Protein 2O6W (pdb70)

Organism: NCBI:txid43988

Solvent-accessible surface area: 7517 Å² total

Nearest PDB structures (foldseek):
  2o6w-assembly1_A  TM=1.007E+00  e=2.010E-26  Cyanothece
  2j8i-assembly1_A  TM=6.351E-01  e=8.384E-06  Nostoc punctiforme
  2f3l-assembly1_A  TM=5.819E-01  e=4.726E-06  Crocosphaera subtropica ATCC 51142
  2j8k-assembly1_A  TM=4.263E-01  e=1.516E-07  Nostoc punctiforme
  2w7z-assembly1_A  TM=3.293E-01  e=1.815E-04  Enterococcus faecalis

B-factor: mean 43.55, std 14.7, range [23.33, 105.55]

Secondary structure (DSSP, 8-state):
--HHHHHHHTSSB-TT-B-TT-B-TT-B-SSS-B---TT--BS-----PPPB-TT-B-TT-B-TT-B-TT-B-TT-B-TT-B-TT-B-TT-B-TT-B-TT-B-TT-B-TT-B-TT-B-TT-B-TT-B-TT-B-TT-B--TT-B--

InterPro domains:
  IPR001646 Pentapeptide repeat [PF00805] (57-74)
  IPR001646 Pentapeptide repeat [PF00805] (101-140)
  IPR051082 Pentapeptide repeat and BTB/POZ domain-containing protein [PTHR14136] (14-140)

Structure (mmCIF, N/CA/C/O backbone):
data_2O6W
#
_entry.id   2O6W
#
_cell.length_a   106.391
_cell.length_b   106.391
_cell.length_c   52.419
_cell.angle_alpha   90.00
_cell.angle_beta   90.00
_cell.angle_gamma   90.00
#
_symmetry.space_group_name_H-M   'I 41'
#
loop_
_entity.id
_entity.type
_entity.pdbx_description
1 polymer 'Repeat Five Residue (Rfr) protein or pentapeptide repeat protein'
2 non-polymer ARSENIC
3 water water
#
loop_
_atom_site.group_PDB
_atom_site.id
_atom_site.type_symbol
_atom_site.label_atom_id
_atom_site.label_alt_id
_atom_site.label_comp_id
_atom_site.label_asym_id
_atom_site.label_entity_id
_atom_site.label_seq_id
_atom_site.pdbx_PDB_ins_code
_atom_site.Cartn_x
_atom_site.Cartn_y
_atom_site.Cartn_z
_atom_site.occupancy
_atom_site.B_iso_or_equiv
_atom_site.auth_seq_id
_atom_site.auth_comp_id
_atom_site.auth_asym_id
_atom_site.auth_atom_id
_atom_site.pdbx_PDB_model_num
ATOM 1 N N . ALA A 1 1 ? -35.732 10.235 3.690 1.00 35.63 25 ALA A N 1
ATOM 2 C CA . ALA A 1 1 ? -35.549 11.709 3.777 1.00 36.76 25 ALA A CA 1
ATOM 3 C C . ALA A 1 1 ? -34.365 12.090 4.667 1.00 37.50 25 ALA A C 1
ATOM 4 O O . ALA A 1 1 ? -34.107 11.449 5.684 1.00 35.72 25 ALA A O 1
ATOM 14 N N . THR A 1 3 ? -34.056 14.469 6.675 1.00 39.55 27 THR A N 1
ATOM 15 C CA . THR A 1 3 ? -34.556 14.794 8.000 1.00 40.33 27 THR A CA 1
ATOM 16 C C . THR A 1 3 ? -34.610 13.528 8.869 1.00 40.04 27 THR A C 1
ATOM 17 O O . THR A 1 3 ? -34.229 13.551 10.037 1.00 39.95 27 THR A O 1
ATOM 21 N N . ASN A 1 4 ? -35.061 12.423 8.282 1.00 39.44 28 ASN A N 1
ATOM 22 C CA . ASN A 1 4 ? -35.154 11.157 8.992 1.00 39.92 28 ASN A CA 1
ATOM 23 C C . ASN A 1 4 ? -33.769 10.590 9.308 1.00 39.87 28 ASN A C 1
ATOM 24 O O . ASN A 1 4 ? -33.564 9.995 10.368 1.00 38.95 28 ASN A O 1
ATOM 29 N N . ASN A 1 5 ? -32.822 10.763 8.389 1.00 40.14 29 ASN A N 1
ATOM 30 C CA . ASN A 1 5 ? -31.466 10.270 8.611 1.00 40.16 29 ASN A CA 1
ATOM 31 C C . ASN A 1 5 ? -30.842 11.015 9.785 1.00 39.53 29 ASN A C 1
ATOM 32 O O . ASN A 1 5 ? -30.235 10.409 10.661 1.00 39.77 29 ASN A O 1
ATOM 37 N N . LEU A 1 6 ? -31.015 12.331 9.801 1.00 40.24 30 LEU A N 1
ATOM 38 C CA . LEU A 1 6 ? -30.478 13.154 10.869 1.00 41.68 30 LEU A CA 1
ATOM 39 C C . LEU A 1 6 ? -31.077 12.768 12.215 1.00 42.35 30 LEU A C 1
ATOM 40 O O . LEU A 1 6 ? -30.403 12.835 13.240 1.00 40.72 30 LEU A O 1
ATOM 45 N N . TYR A 1 7 ? -32.343 12.361 12.207 1.00 43.26 31 TYR A N 1
ATOM 46 C CA . TYR A 1 7 ? -33.013 11.974 13.439 1.00 44.77 31 TYR A CA 1
ATOM 47 C C . TYR A 1 7 ? -32.456 10.660 13.951 1.00 44.12 31 TYR A C 1
ATOM 48 O O . TYR A 1 7 ? -32.222 10.500 15.144 1.00 43.09 31 TYR A O 1
ATOM 57 N N . ARG A 1 8 ? -32.258 9.713 13.043 1.00 44.51 32 ARG A N 1
ATOM 58 C CA . ARG A 1 8 ? -31.714 8.422 13.419 1.00 45.78 32 ARG A CA 1
ATOM 59 C C . ARG A 1 8 ? -30.315 8.615 13.987 1.00 46.73 32 ARG A C 1
ATOM 60 O O . ARG A 1 8 ? -29.905 7.901 14.893 1.00 47.51 32 ARG A O 1
ATOM 68 N N . LEU A 1 9 ? -29.587 9.589 13.456 1.00 48.12 33 LEU A N 1
ATOM 69 C CA . LEU A 1 9 ? -28.232 9.856 13.923 1.00 51.26 33 LEU A CA 1
ATOM 70 C C . LEU A 1 9 ? -28.189 10.464 15.316 1.00 52.48 33 LEU A C 1
ATOM 71 O O . LEU A 1 9 ? -27.425 10.024 16.173 1.00 52.78 33 LEU A O 1
ATOM 76 N N . GLU A 1 10 ? -29.004 11.487 15.529 1.00 53.93 34 GLU A N 1
ATOM 77 C CA . GLU A 1 10 ? -29.042 12.172 16.808 1.00 56.68 34 GLU A CA 1
ATOM 78 C C . GLU A 1 10 ? -29.661 11.327 17.915 1.00 56.24 34 GLU A C 1
ATOM 79 O O . GLU A 1 10 ? -29.141 11.283 19.028 1.00 57.64 34 GLU A O 1
ATOM 85 N N . LEU A 1 11 ? -30.758 10.646 17.607 1.00 55.40 35 LEU A N 1
ATOM 86 C CA . LEU A 1 11 ? -31.447 9.837 18.602 1.00 55.37 35 LEU A CA 1
ATOM 87 C C . LEU A 1 11 ? -31.039 8.367 18.671 1.00 54.17 35 LEU A C 1
ATOM 88 O O . LEU A 1 11 ? -30.668 7.876 19.736 1.00 54.91 35 LEU A O 1
ATOM 93 N N . GLU A 1 12 ? -31.124 7.670 17.542 1.00 52.46 36 GLU A N 1
ATOM 94 C CA . GLU A 1 12 ? -30.786 6.252 17.472 1.00 50.71 36 GLU A CA 1
ATOM 95 C C . GLU A 1 12 ? -29.288 5.977 17.415 1.00 48.56 36 GLU A C 1
ATOM 96 O O . GLU A 1 12 ? -28.866 4.825 17.511 1.00 47.20 36 GLU A O 1
ATOM 102 N N . ARG A 1 13 ? -28.488 7.024 17.236 1.00 46.07 37 ARG A N 1
ATOM 103 C CA . ARG A 1 13 ? -27.034 6.872 17.160 1.00 44.36 37 ARG A CA 1
ATOM 104 C C . ARG A 1 13 ? -26.639 5.917 16.043 1.00 42.44 37 ARG A C 1
ATOM 105 O O . ARG A 1 13 ? -25.742 5.096 16.221 1.00 42.25 37 ARG A O 1
ATOM 113 N N . GLU A 1 14 ? -27.314 6.007 14.903 1.00 41.92 38 GLU A N 1
ATOM 114 C CA . GLU A 1 14 ? -26.998 5.139 13.774 1.00 41.57 38 GLU A CA 1
ATOM 115 C C . GLU A 1 14 ? -27.562 5.686 12.471 1.00 40.95 38 GLU A C 1
ATOM 116 O O . GLU A 1 14 ? -28.368 6.614 12.465 1.00 40.81 38 GLU A O 1
ATOM 122 N N . CYS A 1 15 ? -27.112 5.100 11.370 1.00 41.43 39 CYS A N 1
ATOM 123 C CA . CYS A 1 15 ? -27.568 5.466 10.040 1.00 40.07 39 CYS A CA 1
ATOM 124 C C . CYS A 1 15 ? -26.937 4.500 9.045 1.00 37.84 39 CYS A C 1
ATOM 125 O O . CYS A 1 15 ? -26.342 4.904 8.049 1.00 35.27 39 CYS A O 1
ATOM 128 N N . VAL A 1 16 ? -27.074 3.212 9.342 1.00 37.47 40 VAL A N 1
ATOM 129 C CA . VAL A 1 16 ? -26.534 2.150 8.507 1.00 38.05 40 VAL A CA 1
ATOM 130 C C . VAL A 1 16 ? -27.073 2.246 7.082 1.00 38.77 40 VAL A C 1
ATOM 131 O O . VAL A 1 16 ? -28.280 2.383 6.875 1.00 40.89 40 VAL A O 1
ATOM 135 N N . GLY A 1 17 ? -26.167 2.189 6.108 1.00 37.87 41 GLY A N 1
ATOM 136 C CA . GLY A 1 17 ? -26.549 2.250 4.708 1.00 37.07 41 GLY A CA 1
ATOM 137 C C . GLY A 1 17 ? -27.152 3.555 4.214 1.00 37.32 41 GLY A C 1
ATOM 138 O O . GLY A 1 17 ? -27.548 3.640 3.057 1.00 36.70 41 GLY A O 1
ATOM 139 N N . CYS A 1 18 ? -27.226 4.567 5.073 1.00 37.72 42 CYS A N 1
ATOM 140 C CA . CYS A 1 18 ? -27.797 5.852 4.680 1.00 40.51 42 CYS A CA 1
ATOM 141 C C . CYS A 1 18 ? -26.989 6.501 3.555 1.00 39.70 42 CYS A C 1
ATOM 142 O O . CYS A 1 18 ? -25.800 6.230 3.388 1.00 40.03 42 CYS A O 1
ATOM 145 N N . ASN A 1 19 ? -27.651 7.348 2.779 1.00 40.19 43 ASN A N 1
ATOM 146 C CA . ASN A 1 19 ? -26.994 8.078 1.713 1.00 41.46 43 ASN A CA 1
ATOM 147 C C . ASN A 1 19 ? -26.827 9.499 2.219 1.00 41.02 43 ASN A C 1
ATOM 148 O O . ASN A 1 19 ? -27.785 10.270 2.270 1.00 42.41 43 ASN A O 1
ATOM 153 N N . LEU A 1 20 ? -25.601 9.828 2.611 1.00 39.23 44 LEU A N 1
ATOM 154 C CA . LEU A 1 20 ? -25.283 11.139 3.152 1.00 37.95 44 LEU A CA 1
ATOM 155 C C . LEU A 1 20 ? -24.222 11.839 2.322 1.00 37.75 44 LEU A C 1
ATOM 156 O O . LEU A 1 20 ? -23.412 12.599 2.853 1.00 40.25 44 LEU A O 1
ATOM 161 N N . GLU A 1 21 ? -24.227 11.589 1.020 1.00 37.68 45 GLU A N 1
ATOM 162 C CA . GLU A 1 21 ? -23.248 12.192 0.122 1.00 36.92 45 GLU A CA 1
ATOM 163 C C . GLU A 1 21 ? -23.294 13.721 0.146 1.00 34.48 45 GLU A C 1
ATOM 164 O O . GLU A 1 21 ? -24.357 14.318 0.028 1.00 33.05 45 GLU A O 1
ATOM 170 N N . GLY A 1 22 ? -22.134 14.346 0.293 1.00 32.96 46 GLY A N 1
ATOM 171 C CA . GLY A 1 22 ? -22.070 15.792 0.290 1.00 31.38 46 GLY A CA 1
ATOM 172 C C . GLY A 1 22 ? -22.676 16.562 1.449 1.00 31.71 46 GLY A C 1
ATOM 173 O O . GLY A 1 22 ? -22.767 17.789 1.365 1.00 31.18 46 GLY A O 1
ATOM 174 N N . VAL A 1 23 ? -23.088 15.891 2.524 1.00 30.48 47 VAL A N 1
ATOM 175 C CA . VAL A 1 23 ? -23.663 16.627 3.648 1.00 31.14 47 VAL A CA 1
ATOM 176 C C . VAL A 1 23 ? -22.605 17.472 4.341 1.00 32.64 47 VAL A C 1
ATOM 177 O O . VAL A 1 23 ? -21.409 17.170 4.288 1.00 34.18 47 VAL A O 1
ATOM 181 N N . ASN A 1 24 ? -23.058 18.538 4.989 1.00 32.67 48 ASN A N 1
ATOM 182 C CA . ASN A 1 24 ? -22.171 19.441 5.704 1.00 33.16 48 ASN A CA 1
ATOM 183 C C . ASN A 1 24 ? -22.384 19.270 7.206 1.00 33.37 48 ASN A C 1
ATOM 184 O O . ASN A 1 24 ? -23.284 19.873 7.792 1.00 34.02 48 ASN A O 1
ATOM 189 N N . LEU A 1 25 ? -21.560 18.433 7.824 1.00 32.22 49 LEU A N 1
ATOM 190 C CA . LEU A 1 25 ? -21.666 18.195 9.257 1.00 31.36 49 LEU A CA 1
ATOM 191 C C . LEU A 1 25 ? -20.342 18.443 9.980 1.00 30.80 49 LEU A C 1
ATOM 192 O O . LEU A 1 25 ? -19.834 17.574 10.684 1.00 30.89 49 LEU A O 1
ATOM 197 N N . PRO A 1 26 ? -19.753 19.637 9.795 1.00 30.88 50 PRO A N 1
ATOM 198 C CA . PRO A 1 26 ? -18.487 19.907 10.478 1.00 30.28 50 PRO A CA 1
ATOM 199 C C . PRO A 1 26 ? -18.692 20.204 11.959 1.00 31.76 50 PRO A C 1
ATOM 200 O O . PRO A 1 26 ? -19.775 20.624 12.385 1.00 30.07 50 PRO A O 1
ATOM 204 N N . ARG A 1 27 ? -17.641 19.968 12.737 1.00 31.59 51 ARG A N 1
ATOM 205 C CA . ARG A 1 27 ? -17.663 20.222 14.166 1.00 32.10 51 ARG A CA 1
ATOM 206 C C . ARG A 1 27 ? -18.810 19.567 14.920 1.00 32.42 51 ARG A C 1
ATOM 207 O O . ARG A 1 27 ? -19.382 20.171 15.818 1.00 32.12 51 ARG A O 1
ATOM 215 N N . GLU A 1 28 ? -19.159 18.339 14.555 1.00 33.97 52 GLU A N 1
ATOM 216 C CA . GLU A 1 28 ? -20.228 17.639 15.260 1.00 34.30 52 GLU A CA 1
ATOM 217 C C . GLU A 1 28 ? -19.611 16.600 16.199 1.00 34.21 52 GLU A C 1
ATOM 218 O O . GLU A 1 28 ? -18.420 16.285 16.115 1.00 33.50 52 GLU A O 1
ATOM 224 N N . ASN A 1 29 ? -20.415 16.076 17.111 1.00 33.82 53 ASN A N 1
ATOM 225 C CA . ASN A 1 29 ? -19.915 15.083 18.040 1.00 34.19 53 ASN A CA 1
ATOM 226 C C . ASN A 1 29 ? -20.646 13.753 17.878 1.00 35.16 53 ASN A C 1
ATOM 227 O O . ASN A 1 29 ? -21.747 13.571 18.384 1.00 34.32 53 ASN A O 1
ATOM 232 N N . PHE A 1 30 ? -20.017 12.833 17.155 1.00 35.50 54 PHE A N 1
ATOM 233 C CA . PHE A 1 30 ? -20.570 11.506 16.927 1.00 36.33 54 PHE A CA 1
ATOM 234 C C . PHE A 1 30 ? -19.658 10.485 17.595 1.00 37.01 54 PHE A C 1
ATOM 235 O O . PHE A 1 30 ? -19.579 9.346 17.149 1.00 37.98 54 PHE A O 1
ATOM 243 N N . GLY A 1 31 ? -18.960 10.892 18.650 1.00 37.70 55 GLY A N 1
ATOM 244 C CA . GLY A 1 31 ? -18.052 9.976 19.318 1.00 40.19 55 GLY A CA 1
ATOM 245 C C . GLY A 1 31 ? -18.470 9.525 20.706 1.00 41.22 55 GLY A C 1
ATOM 246 O O . GLY A 1 31 ? -19.539 9.893 21.195 1.00 40.43 55 GLY A O 1
ATOM 247 N N . LEU A 1 32 ? -17.615 8.722 21.336 1.00 42.89 56 LEU A N 1
ATOM 248 C CA . LEU A 1 32 ? -17.863 8.200 22.679 1.00 43.60 56 LEU A CA 1
ATOM 249 C C . LEU A 1 32 ? -16.953 8.808 23.739 1.00 44.17 56 LEU A C 1
ATOM 250 O O . LEU A 1 32 ? -16.819 8.254 24.822 1.00 46.61 56 LEU A O 1
ATOM 255 N N . LYS A 1 33 ? -16.326 9.937 23.440 1.00 44.90 57 LYS A N 1
ATOM 256 C CA . LYS A 1 33 ? -15.435 10.546 24.411 1.00 44.83 57 LYS A CA 1
ATOM 257 C C . LYS A 1 33 ? -16.101 11.577 25.303 1.00 46.37 57 LYS A C 1
ATOM 258 O O . LYS A 1 33 ? -15.883 11.590 26.509 1.00 47.56 57 LYS A O 1
ATOM 264 N N . TYR A 1 34 ? -16.917 12.441 24.719 1.00 47.55 58 TYR A N 1
ATOM 265 C CA . TYR A 1 34 ? -17.561 13.469 25.507 1.00 48.48 58 TYR A CA 1
ATOM 266 C C . TYR A 1 34 ? -19.038 13.588 25.211 1.00 50.84 58 TYR A C 1
ATOM 267 O O . TYR A 1 34 ? -19.574 12.909 24.336 1.00 51.45 58 TYR A O 1
ATOM 276 N N . ARG A 1 35 ? -19.685 14.475 25.955 1.00 53.95 59 ARG A N 1
ATOM 277 C CA . ARG A 1 35 ? -21.097 14.757 25.783 1.00 57.29 59 ARG A CA 1
ATOM 278 C C . ARG A 1 35 ? -21.330 16.174 26.303 1.00 58.32 59 ARG A C 1
ATOM 279 O O . ARG A 1 35 ? -20.683 16.605 27.262 1.00 57.98 59 ARG A O 1
ATOM 287 N N . ILE A 1 36 ? -22.230 16.907 25.654 1.00 60.47 60 ILE A N 1
ATOM 288 C CA . ILE A 1 36 ? -22.543 18.277 26.065 1.00 62.81 60 ILE A CA 1
ATOM 289 C C . ILE A 1 36 ? -23.976 18.3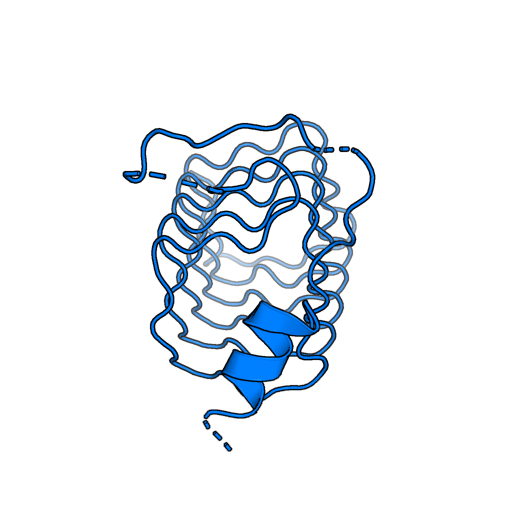61 26.582 1.00 64.06 60 ILE A C 1
ATOM 290 O O . ILE A 1 36 ? -24.931 18.380 25.796 1.00 64.76 60 ILE A O 1
ATOM 295 N N . PRO A 1 37 ? -24.144 18.409 27.916 1.00 65.80 61 PRO A N 1
ATOM 296 C CA . PRO A 1 37 ? -25.456 18.494 28.570 1.00 67.20 61 PRO A CA 1
ATOM 297 C C . PRO A 1 37 ? -26.059 19.902 28.515 1.00 67.78 61 PRO A C 1
ATOM 298 O O . PRO A 1 37 ? -26.829 20.228 27.608 1.00 68.29 61 PRO A O 1
ATOM 302 N N . SER A 1 41 ? -24.082 26.811 26.053 1.00 71.30 65 SER A N 1
ATOM 303 C CA . SER A 1 41 ? -22.966 26.501 26.949 1.00 72.26 65 SER A CA 1
ATOM 304 C C . SER A 1 41 ? -22.116 25.344 26.414 1.00 72.74 65 SER A C 1
ATOM 305 O O . SER A 1 41 ? -22.101 24.250 26.985 1.00 72.85 65 SER A O 1
ATOM 308 N N . PRO A 1 42 ? -21.387 25.579 25.310 1.00 72.38 66 PRO A N 1
ATOM 309 C CA . PRO A 1 42 ? -20.532 24.563 24.685 1.00 72.36 66 PRO A CA 1
ATOM 310 C C . PRO A 1 42 ? -19.274 24.212 25.476 1.00 73.24 66 PRO A C 1
ATOM 311 O O . PRO A 1 42 ? -18.420 23.468 24.993 1.00 73.43 66 PRO A O 1
ATOM 315 N N . LEU A 1 43 ? -19.157 24.742 26.690 1.00 73.49 67 LEU A N 1
ATOM 316 C CA . LEU A 1 43 ? -17.991 24.461 27.518 1.00 73.30 67 LEU A CA 1
ATOM 317 C C . LEU A 1 43 ? -18.285 23.464 28.630 1.00 74.45 67 LEU A C 1
ATOM 318 O O . LEU A 1 43 ? -17.397 23.096 29.402 1.00 75.30 67 LEU A O 1
ATOM 323 N N . VAL A 1 44 ? -19.533 23.016 28.699 1.00 75.59 68 VAL A N 1
ATOM 324 C CA . VAL A 1 44 ? -19.939 22.049 29.710 1.00 76.92 68 VAL A CA 1
ATOM 325 C C . VAL A 1 44 ? -19.491 20.651 29.276 1.00 77.54 68 VAL A C 1
ATOM 326 O O . VAL A 1 44 ? -19.833 19.647 29.909 1.00 78.85 68 VAL A O 1
ATOM 330 N N . THR A 1 45 ? -18.724 20.596 28.192 1.00 76.50 69 THR A N 1
ATOM 331 C CA . THR A 1 45 ? -18.225 19.334 27.659 1.00 76.40 69 THR A CA 1
ATOM 332 C C . THR A 1 45 ? -17.546 18.494 28.738 1.00 75.59 69 THR A C 1
ATOM 333 O O . THR A 1 45 ? -16.615 18.949 29.405 1.00 74.44 69 THR A O 1
ATOM 337 N N . THR A 1 46 ? -18.018 17.262 28.899 1.00 76.32 70 THR A N 1
ATOM 338 C CA . THR A 1 46 ? -17.476 16.354 29.903 1.00 76.40 70 THR A CA 1
ATOM 339 C C . THR A 1 46 ? -17.483 14.897 29.448 1.00 76.55 70 THR A C 1
ATOM 340 O O . THR A 1 46 ? -18.400 14.457 28.753 1.00 75.45 70 THR A O 1
ATOM 344 N N . PRO A 1 47 ? -16.447 14.131 29.830 1.00 77.41 71 PRO A N 1
ATOM 345 C CA . PRO A 1 47 ? -16.339 12.717 29.464 1.00 79.33 71 PRO A CA 1
ATOM 346 C C . PRO A 1 47 ? -17.182 11.839 30.386 1.00 81.64 71 PRO A C 1
ATOM 347 O O . PRO A 1 47 ? -17.621 10.754 30.003 1.00 81.97 71 PRO A O 1
ATOM 351 N N . PHE A 1 48 ? -17.407 12.327 31.601 1.00 84.44 72 PHE A N 1
ATOM 352 C CA . PHE A 1 48 ? -18.187 11.601 32.596 1.00 87.93 72 PHE A CA 1
ATOM 353 C C . PHE A 1 48 ? -19.626 11.392 32.138 1.00 89.15 72 PHE A C 1
ATOM 354 O O . PHE A 1 48 ? -20.257 12.302 31.599 1.00 89.08 72 PHE A O 1
ATOM 362 N N . GLY A 1 49 ? -20.135 10.182 32.358 1.00 90.34 73 GLY A N 1
ATOM 363 C CA . GLY A 1 49 ? -21.493 9.860 31.957 1.00 91.81 73 GLY A CA 1
ATOM 364 C C . GLY A 1 49 ? -21.514 9.132 30.626 1.00 92.94 73 GLY A C 1
ATOM 365 O O . GLY A 1 49 ? -22.580 8.873 30.064 1.00 92.43 73 GLY A O 1
ATOM 374 N N . ASP A 1 51 ? -19.763 6.222 30.317 1.00 91.02 75 ASP A N 1
ATOM 375 C CA . ASP A 1 51 ? -19.453 4.840 30.665 1.00 88.38 75 ASP A CA 1
ATOM 376 C C . ASP A 1 51 ? -20.437 3.868 30.009 1.00 86.14 75 ASP A C 1
ATOM 377 O O . ASP A 1 51 ? -20.063 2.756 29.625 1.00 85.74 75 ASP A O 1
ATOM 382 N N . LYS A 1 52 ? -21.693 4.291 29.882 1.00 82.98 76 LYS A N 1
ATOM 383 C CA . LYS A 1 52 ? -22.727 3.461 29.262 1.00 80.05 76 LYS A CA 1
ATOM 384 C C . LYS A 1 52 ? -23.336 4.167 28.045 1.00 77.07 76 LYS A C 1
ATOM 385 O O . LYS A 1 52 ? -24.449 4.693 28.111 1.00 78.17 76 LYS A O 1
ATOM 391 N N . ALA A 1 53 ? -22.593 4.177 26.940 1.00 72.15 77 ALA A N 1
ATOM 392 C CA . ALA A 1 53 ? -23.041 4.806 25.700 1.00 66.66 77 ALA A CA 1
ATOM 393 C C . ALA A 1 53 ? -22.598 3.953 24.520 1.00 62.89 77 ALA A C 1
ATOM 394 O O . ALA A 1 53 ? -21.513 3.375 24.544 1.00 61.69 77 ALA A O 1
ATOM 396 N N . LYS A 1 54 ? -23.437 3.866 23.493 1.00 59.10 78 LYS A N 1
ATOM 397 C CA . LYS A 1 54 ? -23.103 3.068 22.318 1.00 55.54 78 LYS A CA 1
ATOM 398 C C . LYS A 1 54 ? -22.457 3.904 21.224 1.00 51.17 78 LYS A C 1
ATOM 399 O O . LYS A 1 54 ? -22.750 5.091 21.070 1.00 49.61 78 LYS A O 1
ATOM 405 N N . PRO A 1 55 ? -21.556 3.289 20.450 1.00 47.37 79 PRO A N 1
ATOM 406 C CA . PRO A 1 55 ? -20.875 3.989 19.359 1.00 45.20 79 PRO A CA 1
ATOM 407 C C . PRO A 1 55 ? -21.815 4.180 18.164 1.00 41.41 79 PRO A C 1
ATOM 408 O O . PRO A 1 55 ? -22.646 3.321 17.879 1.00 41.44 79 PRO A O 1
ATOM 412 N N . VAL A 1 56 ? -21.690 5.315 17.483 1.00 37.76 80 VAL A N 1
ATOM 413 C CA . VAL A 1 56 ? -22.532 5.595 16.330 1.00 35.18 80 VAL A CA 1
ATOM 414 C C . VAL A 1 56 ? -22.233 4.571 15.237 1.00 33.63 80 VAL A C 1
ATOM 415 O O . VAL A 1 56 ? -21.074 4.301 14.927 1.00 31.90 80 VAL A O 1
ATOM 419 N N . ASP A 1 57 ? -23.283 3.996 14.664 1.00 33.46 81 ASP A N 1
ATOM 420 C CA . ASP A 1 57 ? -23.117 2.982 13.632 1.00 35.63 81 ASP A CA 1
ATOM 421 C C . ASP A 1 57 ? -23.413 3.521 12.229 1.00 35.53 81 ASP A C 1
ATOM 422 O O . ASP A 1 57 ? -24.563 3.823 11.890 1.00 35.71 81 ASP A O 1
ATOM 427 N N . LEU A 1 58 ? -22.367 3.626 11.417 1.00 33.64 82 LEU A N 1
ATOM 428 C CA . LEU A 1 58 ? -22.497 4.125 10.055 1.00 34.18 82 LEU A CA 1
ATOM 429 C C . LEU A 1 58 ? -22.008 3.100 9.032 1.00 33.05 82 LEU A C 1
ATOM 430 O O . LEU A 1 58 ? -21.422 3.453 8.004 1.00 32.87 82 LEU A O 1
ATOM 435 N N . THR A 1 59 ? -22.265 1.830 9.331 1.00 31.65 83 THR A N 1
ATOM 436 C CA . THR A 1 59 ? -21.888 0.717 8.469 1.00 30.77 83 THR A CA 1
ATOM 437 C C . THR A 1 59 ? -22.508 0.899 7.099 1.00 31.88 83 THR A C 1
ATOM 438 O O . THR A 1 59 ? -23.692 1.230 6.986 1.00 32.50 83 THR A O 1
ATOM 442 N N . ARG A 1 60 ? -21.701 0.660 6.070 1.00 31.95 84 ARG A N 1
ATOM 443 C CA . ARG A 1 60 ? -22.119 0.771 4.677 1.00 33.41 84 ARG A CA 1
ATOM 444 C C . ARG A 1 60 ? -22.706 2.130 4.289 1.00 34.30 84 ARG A C 1
ATOM 445 O O . ARG A 1 60 ? -23.351 2.256 3.248 1.00 34.86 84 ARG A O 1
ATOM 453 N N . ALA A 1 61 ? -22.492 3.147 5.118 1.00 33.36 85 ALA A N 1
ATOM 454 C CA . ALA A 1 61 ? -23.013 4.474 4.808 1.00 34.16 85 ALA A CA 1
ATOM 455 C C . ALA A 1 61 ? -22.174 5.129 3.711 1.00 34.58 85 ALA A C 1
ATOM 456 O O . ALA A 1 61 ? -20.997 4.811 3.540 1.00 35.53 85 ALA A O 1
ATOM 458 N N . ASN A 1 62 ? -22.787 6.034 2.958 1.00 35.22 86 ASN A N 1
ATOM 459 C CA . ASN A 1 62 ? -22.072 6.740 1.908 1.00 33.94 86 ASN A CA 1
ATOM 460 C C . ASN A 1 62 ? -21.949 8.194 2.356 1.00 33.56 86 ASN A C 1
ATOM 461 O O . ASN A 1 62 ? -22.946 8.903 2.462 1.00 34.52 86 ASN A O 1
ATOM 466 N N . LEU A 1 63 ? -20.718 8.619 2.620 1.00 32.57 87 LEU A N 1
ATOM 467 C CA . LEU A 1 63 ? -20.439 9.968 3.067 1.00 32.16 87 LEU A CA 1
ATOM 468 C C . LEU A 1 63 ? -19.531 10.696 2.081 1.00 32.74 87 LEU A C 1
ATOM 469 O O . LEU A 1 63 ? -18.926 11.717 2.410 1.00 32.01 87 LEU A O 1
ATOM 474 N N . SER A 1 64 ? -19.443 10.162 0.867 1.00 33.11 88 SER A N 1
ATOM 475 C CA . SER A 1 64 ? -18.608 10.736 -0.191 1.00 33.36 88 SER A CA 1
ATOM 476 C C . SER A 1 64 ? -18.740 12.255 -0.345 1.00 31.28 88 SER A C 1
ATOM 477 O O . SER A 1 64 ? -19.841 12.782 -0.446 1.00 29.82 88 SER A O 1
ATOM 480 N N . ASN A 1 65 ? -17.610 12.953 -0.350 1.00 30.78 89 ASN A N 1
ATOM 481 C CA . ASN A 1 65 ? -17.618 14.398 -0.527 1.00 31.16 89 ASN A CA 1
ATOM 482 C C . ASN A 1 65 ? -18.323 15.139 0.598 1.00 31.34 89 ASN A C 1
ATOM 483 O O . ASN A 1 65 ? -18.642 16.324 0.467 1.00 30.45 89 ASN A O 1
ATOM 488 N N . ALA A 1 66 ? -18.587 14.448 1.702 1.00 30.98 90 ALA A N 1
ATOM 489 C CA . ALA A 1 66 ? -19.242 15.099 2.833 1.00 29.68 90 ALA A CA 1
ATOM 490 C C . ALA A 1 66 ? -18.185 15.860 3.619 1.00 27.34 90 ALA A C 1
ATOM 491 O O . ALA A 1 66 ? -17.001 15.567 3.508 1.00 27.10 90 ALA A O 1
ATOM 493 N N . ASN A 1 67 ? -18.614 16.846 4.395 1.00 27.30 91 ASN A N 1
ATOM 494 C CA . ASN A 1 67 ? -17.685 17.622 5.203 1.00 27.97 91 ASN A CA 1
ATOM 495 C C . ASN A 1 67 ? -17.831 17.309 6.692 1.00 27.91 91 ASN A C 1
ATOM 496 O O . ASN A 1 67 ? -18.855 17.628 7.310 1.00 27.86 91 ASN A O 1
ATOM 501 N N . LEU A 1 68 ? -16.805 16.688 7.265 1.00 27.36 92 LEU A N 1
ATOM 502 C CA . LEU A 1 68 ? -16.823 16.336 8.686 1.00 28.18 92 LEU A CA 1
ATOM 503 C C . LEU A 1 68 ? -15.688 17.021 9.442 1.00 27.19 92 LEU A C 1
ATOM 504 O O . LEU A 1 68 ? -15.302 16.597 10.530 1.00 25.79 92 LEU A O 1
ATOM 509 N N . TYR A 1 69 ? -15.172 18.094 8.849 1.00 28.48 93 TYR A N 1
ATOM 510 C CA . TYR A 1 69 ? -14.083 18.873 9.433 1.00 30.72 93 TYR A CA 1
ATOM 511 C C . TYR A 1 69 ? -14.228 19.076 10.945 1.00 28.69 93 TYR A C 1
ATOM 512 O O . TYR A 1 69 ? -15.270 19.519 11.422 1.00 27.16 93 TYR A O 1
ATOM 521 N N . GLN A 1 70 ? -13.168 18.738 11.677 1.00 27.39 94 GLN A N 1
ATOM 522 C CA . GLN A 1 70 ? -13.112 18.869 13.134 1.00 27.69 94 GLN A CA 1
ATOM 523 C C . GLN A 1 70 ? -14.208 18.165 13.914 1.00 27.79 94 GLN A C 1
ATOM 524 O O . GLN A 1 70 ? -14.510 18.553 15.033 1.00 27.43 94 GLN A O 1
ATOM 530 N N . SER A 1 71 ? -14.810 17.139 13.328 1.00 28.81 95 SER A N 1
ATOM 531 C CA . SER A 1 71 ? -15.862 16.398 14.009 1.00 28.71 95 SER A CA 1
ATOM 532 C C . SER A 1 71 ? -15.277 15.282 14.880 1.00 29.37 95 SER A C 1
ATOM 533 O O . SER A 1 71 ? -14.212 14.738 14.580 1.00 30.61 95 SER A O 1
ATOM 536 N N . ASP A 1 72 ? -15.963 14.954 15.969 1.00 29.00 96 ASP A N 1
ATOM 537 C CA . ASP A 1 72 ? -15.514 13.880 16.848 1.00 29.22 96 ASP A CA 1
ATOM 538 C C . ASP A 1 72 ? -16.191 12.607 16.332 1.00 29.05 96 ASP A C 1
ATOM 539 O O . ASP A 1 72 ? -17.420 12.531 16.264 1.00 24.97 96 ASP A O 1
ATOM 544 N N . LEU A 1 73 ? -15.384 11.615 15.970 1.00 28.59 97 LEU A N 1
ATOM 545 C CA . LEU A 1 73 ? -15.895 10.350 15.459 1.00 29.60 97 LEU A CA 1
ATOM 546 C C . LEU A 1 73 ? -15.274 9.193 16.243 1.00 30.76 97 LEU A C 1
ATOM 547 O O . LEU A 1 73 ? -15.161 8.073 15.738 1.00 32.37 97 LEU A O 1
ATOM 552 N N . SER A 1 74 ? -14.873 9.460 17.479 1.00 30.51 98 SER A N 1
ATOM 553 C CA . SER A 1 74 ? -14.241 8.428 18.290 1.00 32.78 98 SER A CA 1
ATOM 554 C C . SER A 1 74 ? -15.089 7.164 18.446 1.00 32.48 98 SER A C 1
ATOM 555 O O . SER A 1 74 ? -16.273 7.231 18.761 1.00 31.30 98 SER A O 1
ATOM 558 N N . SER A 1 75 ? -14.463 6.015 18.194 1.00 33.10 99 SER A N 1
ATOM 559 C CA . SER A 1 75 ? -15.114 4.710 18.307 1.00 33.66 99 SER A CA 1
ATOM 560 C C . SER A 1 75 ? -16.269 4.511 17.330 1.00 32.50 99 SER A C 1
ATOM 561 O O . SER A 1 75 ? -17.075 3.592 17.488 1.00 32.29 99 SER A O 1
ATOM 564 N N . ILE A 1 76 ? -16.344 5.358 16.315 1.00 31.14 100 ILE A N 1
ATOM 565 C CA . ILE A 1 76 ? -17.412 5.251 15.335 1.00 32.43 100 ILE A CA 1
ATOM 566 C C . ILE A 1 76 ? -17.258 3.998 14.479 1.00 32.47 100 ILE A C 1
ATOM 567 O O . ILE A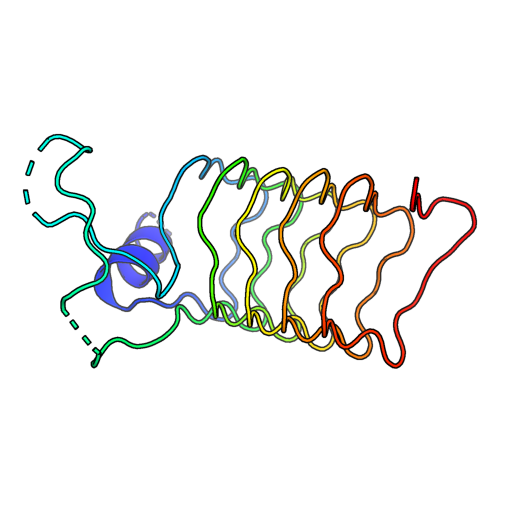 1 76 ? -16.145 3.498 14.282 1.00 33.25 100 ILE A O 1
ATOM 572 N N . ILE A 1 77 ? -18.379 3.502 13.965 1.00 32.49 101 ILE A N 1
ATOM 573 C CA . ILE A 1 77 ? -18.375 2.308 13.123 1.00 32.33 101 ILE A CA 1
ATOM 574 C C . ILE A 1 77 ? -18.632 2.678 11.658 1.00 32.66 101 ILE A C 1
ATOM 575 O O . ILE A 1 77 ? -19.756 2.993 11.264 1.00 30.22 101 ILE A O 1
ATOM 580 N N . LEU A 1 78 ? -17.564 2.651 10.866 1.00 31.72 102 LEU A N 1
ATOM 581 C CA . LEU A 1 78 ? -17.634 2.980 9.450 1.00 32.24 102 LEU A CA 1
ATOM 582 C C . LEU A 1 78 ? -17.207 1.783 8.609 1.00 33.89 102 LEU A C 1
ATOM 583 O O . LEU A 1 78 ? -16.577 1.932 7.559 1.00 34.74 102 LEU A O 1
ATOM 588 N N . GLU A 1 79 ? -17.545 0.589 9.075 1.00 35.49 103 GLU A N 1
ATOM 589 C CA . GLU A 1 79 ? -17.184 -0.620 8.351 1.00 37.08 103 GLU A CA 1
ATOM 590 C C . GLU A 1 79 ? -17.852 -0.626 6.978 1.00 35.10 103 GLU A C 1
ATOM 591 O O . GLU A 1 79 ? -19.040 -0.345 6.857 1.00 33.92 103 GLU A O 1
ATOM 597 N N . ASN A 1 80 ? -17.068 -0.920 5.949 1.00 35.64 104 ASN A N 1
ATOM 598 C CA . ASN A 1 80 ? -17.561 -0.968 4.581 1.00 36.64 104 ASN A CA 1
ATOM 599 C C . ASN A 1 80 ? -18.269 0.319 4.167 1.00 36.34 104 ASN A C 1
ATOM 600 O O . ASN A 1 80 ? -19.171 0.309 3.328 1.00 35.82 104 ASN A O 1
ATOM 605 N N . ALA A 1 81 ? -17.847 1.431 4.756 1.00 34.87 105 ALA A N 1
ATOM 606 C CA . ALA A 1 81 ? -18.435 2.724 4.445 1.00 33.66 105 ALA A CA 1
ATOM 607 C C . ALA A 1 81 ? -17.745 3.343 3.232 1.00 34.22 105 ALA A C 1
ATOM 608 O O . ALA A 1 81 ? -16.582 3.055 2.948 1.00 35.04 105 ALA A O 1
ATOM 610 N N . ILE A 1 82 ? -18.467 4.190 2.513 1.00 33.55 106 ILE A N 1
ATOM 611 C CA . ILE A 1 82 ? -17.917 4.861 1.341 1.00 32.85 106 ILE A CA 1
ATOM 612 C C . ILE A 1 82 ? -17.611 6.299 1.750 1.00 32.88 106 ILE A C 1
ATOM 613 O O . ILE A 1 82 ? -18.515 7.057 2.107 1.00 30.77 106 ILE A O 1
ATOM 618 N N . LEU A 1 83 ? -16.333 6.665 1.697 1.00 33.02 107 LEU A N 1
ATOM 619 C CA . LEU A 1 83 ? -15.894 7.998 2.086 1.00 33.86 107 LEU A CA 1
ATOM 620 C C . LEU A 1 83 ? -14.977 8.611 1.030 1.00 34.18 107 LEU A C 1
ATOM 621 O O . LEU A 1 83 ? -13.914 9.142 1.349 1.00 34.66 107 LEU A O 1
ATOM 626 N N . VAL A 1 84 ? -15.397 8.542 -0.227 1.00 33.92 108 VAL A N 1
ATOM 627 C CA . VAL A 1 84 ? -14.609 9.077 -1.329 1.00 33.61 108 VAL A CA 1
ATOM 628 C C . VAL A 1 84 ? -14.541 10.602 -1.319 1.00 33.93 108 VAL A C 1
ATOM 629 O O . VAL A 1 84 ? -15.566 11.274 -1.383 1.00 35.32 108 VAL A O 1
ATOM 633 N N . GLU A 1 85 ? -13.327 11.138 -1.244 1.00 35.33 109 GLU A N 1
ATOM 634 C CA . GLU A 1 85 ? -13.114 12.580 -1.233 1.00 38.11 109 GLU A CA 1
ATOM 635 C C . GLU A 1 85 ? -13.807 13.268 -0.063 1.00 37.79 109 GLU A C 1
ATOM 636 O O . GLU A 1 85 ? -14.179 14.436 -0.154 1.00 40.52 109 GLU A O 1
ATOM 642 N N . THR A 1 86 ? -13.974 12.545 1.036 1.00 35.13 110 THR A N 1
ATOM 643 C CA . THR A 1 86 ? -14.621 13.093 2.219 1.00 33.16 110 THR A CA 1
ATOM 644 C C . THR A 1 86 ? -13.636 13.959 2.994 1.00 32.68 110 THR A C 1
ATOM 645 O O . THR A 1 86 ? -12.441 13.655 3.040 1.00 32.53 110 THR A O 1
ATOM 649 N N . ASN A 1 87 ? -14.120 15.040 3.597 1.00 30.95 111 ASN A N 1
ATOM 650 C CA . ASN A 1 87 ? -13.232 15.889 4.384 1.00 30.69 111 ASN A CA 1
ATOM 651 C C . ASN A 1 87 ? -13.220 15.419 5.838 1.00 31.03 111 ASN A C 1
ATOM 652 O O . ASN A 1 87 ? -14.122 15.749 6.608 1.00 31.98 111 ASN A O 1
ATOM 657 N N . LEU A 1 88 ? -12.200 14.649 6.206 1.00 28.73 112 LEU A N 1
ATOM 658 C CA . LEU A 1 88 ? -12.074 14.150 7.574 1.00 28.83 112 LEU A CA 1
ATOM 659 C C . LEU A 1 88 ? -10.907 14.810 8.296 1.00 28.61 112 LEU A C 1
ATOM 660 O O . LEU A 1 88 ? -10.385 14.255 9.260 1.00 28.23 112 LEU A O 1
ATOM 665 N N . SER A 1 89 ? -10.486 15.986 7.837 1.00 28.75 113 SER A N 1
ATOM 666 C CA . SER A 1 89 ? -9.358 16.651 8.480 1.00 30.61 113 SER A CA 1
ATOM 667 C C . SER A 1 89 ? -9.662 17.111 9.906 1.00 29.60 113 SER A C 1
ATOM 668 O O . SER A 1 89 ? -10.763 17.573 10.215 1.00 29.27 113 SER A O 1
ATOM 671 N N . GLU A 1 90 ? -8.665 16.956 10.769 1.00 31.00 114 GLU A N 1
ATOM 672 C CA . GLU A 1 90 ? -8.757 17.312 12.179 1.00 31.99 114 GLU A CA 1
ATOM 673 C C . GLU A 1 90 ? -9.911 16.630 12.905 1.00 30.35 114 GLU A C 1
ATOM 674 O O . GLU A 1 90 ? -10.449 17.161 13.873 1.00 29.88 114 GLU A O 1
ATOM 680 N N . THR A 1 91 ? -10.293 15.449 12.435 1.00 28.60 115 THR A N 1
ATOM 681 C CA . THR A 1 91 ? -11.356 14.705 13.091 1.00 29.86 115 THR A CA 1
ATOM 682 C C . THR A 1 91 ? -10.747 13.768 14.126 1.00 30.89 115 THR A C 1
ATOM 683 O O . THR A 1 91 ? -9.564 13.423 14.057 1.00 30.95 115 THR A O 1
ATOM 687 N N . ASP A 1 92 ? -11.554 13.361 15.094 1.00 32.30 116 ASP A N 1
ATOM 688 C CA . ASP A 1 92 ? -11.079 12.437 16.111 1.00 33.82 116 ASP A CA 1
ATOM 689 C C . ASP A 1 92 ? -11.638 11.071 15.706 1.00 32.60 116 ASP A C 1
ATOM 690 O O . ASP A 1 92 ? -12.834 10.829 15.821 1.00 33.38 116 ASP A O 1
ATOM 695 N N . LEU A 1 93 ? -10.776 10.194 15.199 1.00 32.10 117 LEU A N 1
ATOM 696 C CA . LEU A 1 93 ? -11.195 8.856 14.790 1.00 31.55 117 LEU A CA 1
ATOM 697 C C . LEU A 1 93 ? -10.567 7.780 15.682 1.00 32.61 117 LEU A C 1
ATOM 698 O O . LEU A 1 93 ? -10.321 6.657 15.244 1.00 30.66 117 LEU A O 1
ATOM 703 N N . GLU A 1 94 ? -10.311 8.127 16.940 1.00 33.32 118 GLU A N 1
ATOM 704 C CA . GLU A 1 94 ? -9.716 7.176 17.863 1.00 34.81 118 GLU A CA 1
ATOM 705 C C . GLU A 1 94 ? -10.587 5.935 18.055 1.00 33.35 118 GLU A C 1
ATOM 706 O O . GLU A 1 94 ? -11.791 6.038 18.272 1.00 32.81 118 GLU A O 1
ATOM 712 N N . ASN A 1 95 ? -9.953 4.767 17.959 1.00 33.72 119 ASN A N 1
ATOM 713 C CA . ASN A 1 95 ? -10.617 3.475 18.113 1.00 34.39 119 ASN A CA 1
ATOM 714 C C . ASN A 1 95 ? -11.769 3.303 17.143 1.00 34.12 119 ASN A C 1
ATOM 715 O O . ASN A 1 95 ? -12.694 2.530 17.385 1.00 34.97 119 ASN A O 1
ATOM 720 N N . ALA A 1 96 ? -11.716 4.027 16.036 1.00 32.56 120 ALA A N 1
ATOM 721 C CA . ALA A 1 96 ? -12.775 3.929 15.053 1.00 31.12 120 ALA A CA 1
ATOM 722 C C . ALA A 1 96 ? -12.631 2.640 14.262 1.00 31.12 120 ALA A C 1
ATOM 723 O O . ALA A 1 96 ? -11.547 2.066 14.169 1.00 30.48 120 ALA A O 1
ATOM 725 N N . ILE A 1 97 ? -13.733 2.181 13.695 1.00 31.09 121 ILE A N 1
ATOM 726 C CA . ILE A 1 97 ? -13.690 0.970 12.906 1.00 32.60 121 ILE A CA 1
ATOM 727 C C . ILE A 1 97 ? -13.878 1.339 11.448 1.00 32.64 121 ILE A C 1
ATOM 728 O O . ILE A 1 97 ? -14.975 1.699 11.031 1.00 32.29 121 ILE A O 1
ATOM 733 N N . LEU A 1 98 ? -12.801 1.264 10.673 1.00 31.38 122 LEU A N 1
ATOM 734 C CA . LEU A 1 98 ? -12.875 1.598 9.256 1.00 32.10 122 LEU A CA 1
ATOM 735 C C . LEU A 1 98 ? -12.540 0.405 8.364 1.00 32.85 122 LEU A C 1
ATOM 736 O O . LEU A 1 98 ? -12.004 0.570 7.270 1.00 33.25 122 LEU A O 1
ATOM 741 N N . ILE A 1 99 ? -12.868 -0.795 8.833 1.00 33.55 123 ILE A N 1
ATOM 742 C CA . ILE A 1 99 ? -12.599 -2.013 8.074 1.00 33.16 123 ILE A CA 1
ATOM 743 C C . ILE A 1 99 ? -13.256 -1.983 6.700 1.00 32.85 123 ILE A C 1
ATOM 744 O O . ILE A 1 99 ? -14.455 -1.750 6.579 1.00 32.59 123 ILE A O 1
ATOM 749 N N . GLY A 1 100 ? -12.455 -2.211 5.668 1.00 33.14 124 GLY A N 1
ATOM 750 C CA . GLY A 1 100 ? -12.974 -2.225 4.316 1.00 33.94 124 GLY A CA 1
ATOM 751 C C . GLY A 1 100 ? -13.523 -0.906 3.810 1.00 33.83 124 GLY A C 1
ATOM 752 O O . GLY A 1 100 ? -14.149 -0.867 2.749 1.00 35.52 124 GLY A O 1
ATOM 753 N N . ALA A 1 101 ? -13.293 0.175 4.547 1.00 32.70 125 ALA A N 1
ATOM 754 C CA . ALA A 1 101 ? -13.789 1.483 4.131 1.00 32.29 125 ALA A CA 1
ATOM 755 C C . ALA A 1 101 ? -13.115 1.964 2.853 1.00 31.14 125 ALA A C 1
ATOM 756 O O . ALA A 1 101 ? -11.960 1.654 2.591 1.00 30.34 125 ALA A O 1
ATOM 758 N N . ASN A 1 102 ? -13.848 2.721 2.053 1.00 31.30 126 ASN A N 1
ATOM 759 C CA . ASN A 1 102 ? -13.293 3.255 0.824 1.00 31.83 126 ASN A CA 1
ATOM 760 C C . ASN A 1 102 ? -13.000 4.738 1.061 1.00 31.98 126 ASN A C 1
ATOM 761 O O . ASN A 1 102 ? -13.908 5.571 1.010 1.00 31.95 126 ASN A O 1
ATOM 766 N N . LEU A 1 103 ? -11.735 5.058 1.329 1.00 30.75 127 LEU A N 1
ATOM 767 C CA . LEU A 1 103 ? -11.322 6.435 1.599 1.00 31.82 127 LEU A CA 1
ATOM 768 C C . LEU A 1 103 ? -10.548 7.072 0.441 1.00 33.16 127 LEU A C 1
ATOM 769 O O . LEU A 1 103 ? -9.724 7.961 0.650 1.00 33.04 127 LEU A O 1
ATOM 774 N N . GLN A 1 104 ? -10.836 6.633 -0.779 1.00 34.40 128 GLN A N 1
ATOM 775 C CA . GLN A 1 104 ? -10.153 7.153 -1.953 1.00 35.97 128 GLN A CA 1
ATOM 776 C C . GLN A 1 104 ? -10.239 8.666 -2.095 1.00 34.28 128 GL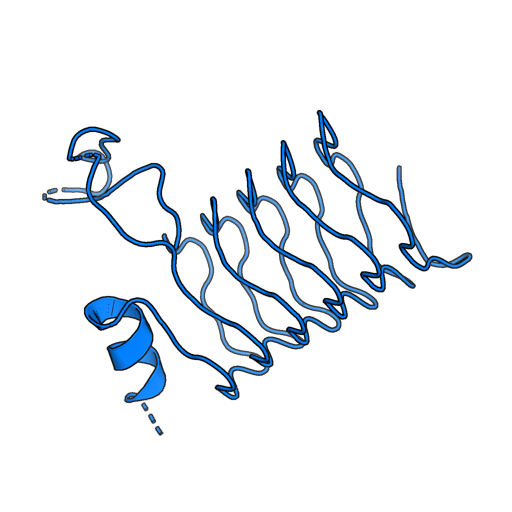N A C 1
ATOM 777 O O . GLN A 1 104 ? -11.324 9.241 -2.171 1.00 34.11 128 GLN A O 1
ATOM 783 N N . GLY A 1 105 ? -9.071 9.300 -2.126 1.00 33.83 129 GLY A N 1
ATOM 784 C CA . GLY A 1 105 ? -8.996 10.740 -2.260 1.00 33.74 129 GLY A CA 1
ATOM 785 C C . GLY A 1 105 ? -9.476 11.481 -1.026 1.00 34.39 129 GLY A C 1
ATOM 786 O O . GLY A 1 105 ? -9.647 12.697 -1.060 1.00 35.18 129 GLY A O 1
ATOM 787 N N . ALA A 1 106 ? -9.686 10.761 0.070 1.00 33.93 130 ALA A N 1
ATOM 788 C CA . ALA A 1 106 ? -10.164 11.385 1.296 1.00 32.67 130 ALA A CA 1
ATOM 789 C C . ALA A 1 106 ? -9.113 12.267 1.946 1.00 31.31 130 ALA A C 1
ATOM 790 O O . ALA A 1 106 ? -7.919 12.003 1.860 1.00 31.66 130 ALA A O 1
ATOM 792 N N . ASN A 1 107 ? -9.562 13.326 2.601 1.00 30.38 131 ASN A N 1
ATOM 793 C CA . ASN A 1 107 ? -8.638 14.210 3.276 1.00 29.62 131 ASN A CA 1
ATOM 794 C C . ASN A 1 107 ? -8.672 13.914 4.778 1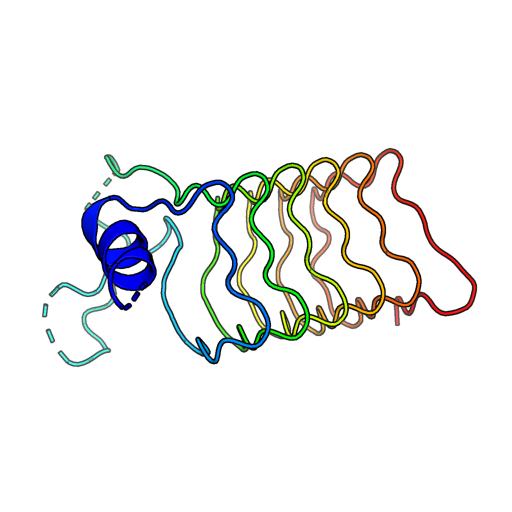.00 30.72 131 ASN A C 1
ATOM 795 O O . ASN A 1 107 ? -9.681 14.167 5.433 1.00 28.79 131 ASN A O 1
ATOM 800 N N . LEU A 1 108 ? -7.582 13.357 5.314 1.00 30.25 132 LEU A N 1
ATOM 801 C CA . LEU A 1 108 ? -7.515 13.052 6.749 1.00 32.46 132 LEU A CA 1
ATOM 802 C C . LEU A 1 108 ? -6.434 13.859 7.459 1.00 31.72 132 LEU A C 1
ATOM 803 O O . LEU A 1 108 ? -5.966 13.470 8.523 1.00 32.34 132 LEU A O 1
ATOM 808 N N . GLU A 1 109 ? -6.057 14.993 6.884 1.00 32.75 133 GLU A N 1
ATOM 809 C CA . GLU A 1 109 ? -5.011 15.819 7.469 1.00 33.39 133 GLU A CA 1
ATOM 810 C C . GLU A 1 109 ? -5.190 16.142 8.954 1.00 31.61 133 GLU A C 1
ATOM 811 O O . GLU A 1 109 ? -6.249 16.594 9.394 1.00 31.95 133 GLU A O 1
ATOM 817 N N . ASN A 1 110 ? -4.132 15.895 9.717 1.00 30.34 134 ASN A N 1
ATOM 818 C CA . ASN A 1 110 ? -4.112 16.144 11.153 1.00 30.99 134 ASN A CA 1
ATOM 819 C C . ASN A 1 110 ? -5.200 15.414 11.922 1.00 31.65 134 ASN A C 1
ATOM 820 O O . ASN A 1 110 ? -5.563 15.802 13.034 1.00 33.28 134 ASN A O 1
ATOM 825 N N . ALA A 1 111 ? -5.722 14.357 11.323 1.00 30.01 135 ALA A N 1
ATOM 826 C CA . ALA A 1 111 ? -6.752 13.565 11.960 1.00 30.00 135 ALA A CA 1
ATOM 827 C C . ALA A 1 111 ? -6.083 12.667 12.996 1.00 30.72 135 ALA A C 1
ATOM 828 O O . ALA A 1 111 ? -4.904 12.347 12.878 1.00 32.20 135 ALA A O 1
ATOM 830 N N . ASN A 1 112 ? -6.821 12.270 14.022 1.00 31.10 136 ASN A N 1
ATOM 831 C CA . ASN A 1 112 ? -6.259 11.370 15.025 1.00 31.26 136 ASN A CA 1
ATOM 832 C C . ASN A 1 112 ? -6.826 9.963 14.750 1.00 30.35 136 ASN A C 1
ATOM 833 O O . ASN A 1 112 ? -8.034 9.756 14.812 1.00 27.19 136 ASN A O 1
ATOM 838 N N . LEU A 1 113 ? -5.953 9.011 14.424 1.00 32.33 137 LEU A N 1
ATOM 839 C CA . LEU A 1 113 ? -6.380 7.639 14.124 1.00 34.85 137 LEU A CA 1
ATOM 840 C C . LEU A 1 113 ? -5.835 6.617 15.107 1.00 36.33 137 LEU A C 1
ATOM 841 O O . LEU A 1 113 ? -5.655 5.444 14.765 1.00 36.09 137 LEU A O 1
ATOM 846 N N . GLN A 1 114 ? -5.573 7.063 16.330 1.00 38.64 138 GLN A N 1
ATOM 847 C CA . GLN A 1 114 ? -5.037 6.180 17.356 1.00 39.07 138 GLN A CA 1
ATOM 848 C C . GLN A 1 114 ? -5.980 5.029 17.661 1.00 37.10 138 GLN A C 1
ATOM 849 O O . GLN A 1 114 ? -7.169 5.228 17.921 1.00 36.00 138 GLN A O 1
ATOM 855 N N . GLY A 1 115 ? -5.427 3.822 17.623 1.00 34.95 139 GLY A N 1
ATOM 856 C CA . GLY A 1 115 ? -6.209 2.640 17.901 1.00 34.39 139 GLY A CA 1
ATOM 857 C C . GLY A 1 115 ? -7.277 2.361 16.867 1.00 34.22 139 GLY A C 1
ATOM 858 O O . GLY A 1 115 ? -8.079 1.459 17.054 1.00 34.81 139 GLY A O 1
ATOM 859 N N . ALA A 1 116 ? -7.302 3.123 15.778 1.00 34.74 140 ALA A N 1
ATOM 860 C CA . ALA A 1 116 ? -8.311 2.903 14.746 1.00 35.66 140 ALA A CA 1
ATOM 861 C C . ALA A 1 116 ? -7.973 1.683 13.905 1.00 36.42 140 ALA A C 1
ATOM 862 O O . ALA A 1 116 ? -6.798 1.348 13.716 1.00 36.35 140 ALA A O 1
ATOM 864 N N . ASN A 1 117 ? -9.009 1.026 13.396 1.00 36.92 141 ASN A N 1
ATOM 865 C CA . ASN A 1 117 ? -8.830 -0.162 12.570 1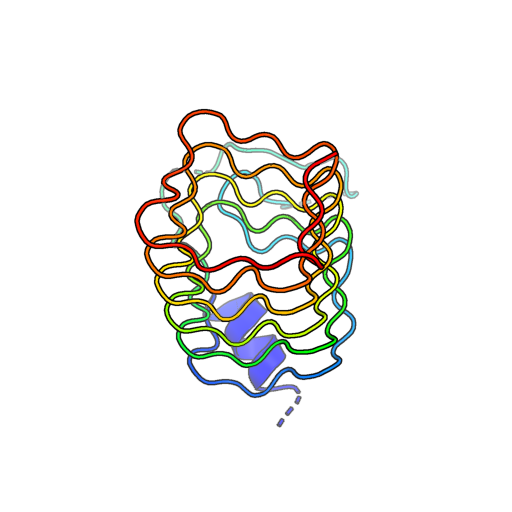.00 37.65 141 ASN A CA 1
ATOM 866 C C . ASN A 1 117 ? -9.180 0.137 11.113 1.00 36.54 141 ASN A C 1
ATOM 867 O O . ASN A 1 117 ? -10.338 0.380 10.787 1.00 35.44 141 ASN A O 1
ATOM 872 N N . LEU A 1 118 ? -8.177 0.109 10.245 1.00 36.31 142 LEU A N 1
ATOM 873 C CA . LEU A 1 118 ? -8.393 0.371 8.830 1.00 37.30 142 LEU A CA 1
ATOM 874 C C . LEU A 1 118 ? -8.083 -0.821 7.934 1.00 37.22 142 LEU A C 1
ATOM 875 O O . LEU A 1 118 ? -7.710 -0.638 6.781 1.00 36.80 142 LEU A O 1
ATOM 880 N N . GLU A 1 119 ? -8.251 -2.037 8.446 1.00 38.51 143 GLU A N 1
ATOM 881 C CA . GLU A 1 119 ? -7.954 -3.233 7.657 1.00 39.47 143 GLU A CA 1
ATOM 882 C C . GLU A 1 119 ? -8.654 -3.259 6.299 1.00 38.37 143 GLU A C 1
ATOM 883 O O . GLU A 1 119 ? -9.862 -3.043 6.203 1.00 38.36 143 GLU A O 1
ATOM 889 N N . ASN A 1 120 ? -7.875 -3.517 5.253 1.00 37.23 144 ASN A N 1
ATOM 890 C CA . ASN A 1 120 ? -8.391 -3.596 3.896 1.00 36.44 144 ASN A CA 1
ATOM 891 C C . ASN A 1 120 ? -8.998 -2.300 3.388 1.00 36.43 144 ASN A C 1
ATOM 892 O O . ASN A 1 120 ? -9.686 -2.280 2.368 1.00 37.37 144 ASN A O 1
ATOM 897 N N . ALA A 1 121 ? -8.745 -1.213 4.097 1.00 35.36 145 ALA A N 1
ATOM 898 C CA . ALA A 1 121 ? -9.288 0.063 3.682 1.00 35.36 145 ALA A CA 1
ATOM 899 C C . ALA A 1 121 ? -8.553 0.563 2.440 1.00 35.96 145 ALA A C 1
ATOM 900 O O . ALA A 1 121 ? -7.373 0.265 2.244 1.00 34.77 145 ALA A O 1
ATOM 902 N N . ASN A 1 122 ? -9.261 1.314 1.600 1.00 34.41 146 ASN A N 1
ATOM 903 C CA . ASN A 1 122 ? -8.675 1.877 0.388 1.00 33.21 146 ASN A CA 1
ATOM 904 C C . ASN A 1 122 ? -8.235 3.324 0.624 1.00 34.96 146 ASN A C 1
ATOM 905 O O . ASN A 1 122 ? -9.069 4.216 0.787 1.00 35.15 146 ASN A O 1
ATOM 910 N N . LEU A 1 123 ? -6.923 3.550 0.633 1.00 35.07 147 LEU A N 1
ATOM 911 C CA . LEU A 1 123 ? -6.369 4.879 0.849 1.00 34.30 147 LEU A CA 1
ATOM 912 C C . LEU A 1 123 ? -5.730 5.485 -0.396 1.00 35.14 147 LEU A C 1
ATOM 913 O O . LEU A 1 123 ? -4.857 6.348 -0.288 1.00 34.46 147 LEU A O 1
ATOM 918 N N . ARG A 1 124 ? -6.164 5.042 -1.572 1.00 35.49 148 ARG A N 1
ATOM 919 C CA . ARG A 1 124 ? -5.626 5.560 -2.827 1.00 37.92 148 ARG A CA 1
ATOM 920 C C . ARG A 1 124 ? -5.903 7.045 -2.981 1.00 38.53 148 ARG A C 1
ATOM 921 O O . ARG A 1 124 ? -7.055 7.471 -2.947 1.00 41.71 148 ARG A O 1
ATOM 929 N N . GLY A 1 125 ? -4.845 7.829 -3.154 1.00 38.05 149 GLY A N 1
ATOM 930 C CA . GLY A 1 125 ? -5.006 9.258 -3.331 1.00 37.80 149 GLY A CA 1
ATOM 931 C C . GLY A 1 125 ? -5.384 10.002 -2.069 1.00 39.21 149 GLY A C 1
ATOM 932 O O . GLY A 1 125 ? -5.490 11.230 -2.077 1.00 41.71 149 GLY A O 1
ATOM 933 N N . ALA A 1 126 ? -5.587 9.273 -0.978 1.00 38.79 150 ALA A N 1
ATOM 934 C CA . ALA A 1 126 ? -5.962 9.901 0.289 1.00 37.24 150 ALA A CA 1
ATOM 935 C C . ALA A 1 126 ? -4.793 10.675 0.871 1.00 36.92 150 ALA A C 1
ATOM 936 O O . ALA A 1 126 ? -3.641 10.309 0.656 1.00 36.51 150 ALA A O 1
ATOM 938 N N . ILE A 1 127 ? -5.071 11.753 1.597 1.00 35.12 151 ILE A N 1
ATOM 939 C CA . ILE A 1 127 ? -3.975 12.507 2.188 1.00 35.81 151 ILE A CA 1
ATOM 940 C C . ILE A 1 127 ? -3.946 12.286 3.709 1.00 35.91 151 ILE A C 1
ATOM 941 O O . ILE A 1 127 ? -4.907 12.597 4.409 1.00 34.77 151 ILE A O 1
ATOM 946 N N . LEU A 1 128 ? -2.849 11.715 4.215 1.00 36.02 152 LEU A N 1
ATOM 947 C CA . LEU A 1 128 ? -2.742 11.446 5.651 1.00 36.31 152 LEU A CA 1
ATOM 948 C C . LEU A 1 128 ? -1.662 12.231 6.401 1.00 35.65 152 LEU A C 1
ATOM 949 O O . LEU A 1 128 ? -1.143 11.780 7.418 1.00 35.62 152 LEU A O 1
ATOM 954 N N . THR A 1 129 ? -1.361 13.422 5.905 1.00 35.99 153 THR A N 1
ATOM 955 C CA . THR A 1 129 ? -0.368 14.301 6.506 1.00 36.48 153 THR A CA 1
ATOM 956 C C . THR A 1 129 ? -0.687 14.660 7.960 1.00 36.34 153 THR A C 1
ATOM 957 O O . THR A 1 129 ? -1.815 15.031 8.280 1.00 37.07 153 THR A O 1
ATOM 961 N N . GLY A 1 130 ? 0.320 14.566 8.826 1.00 36.28 154 GLY A N 1
ATOM 962 C CA . GLY A 1 130 ? 0.142 14.896 10.231 1.00 36.45 154 GLY A CA 1
ATOM 963 C C . GLY A 1 130 ? -0.776 13.973 11.015 1.00 36.64 154 GLY A C 1
ATOM 964 O O . GLY A 1 130 ? -1.182 14.300 12.127 1.00 36.05 154 GLY A O 1
ATOM 965 N N . VAL A 1 131 ? -1.103 12.819 10.450 1.00 37.15 155 VAL A N 1
ATOM 966 C CA . VAL A 1 131 ? -1.984 11.878 11.124 1.00 39.04 155 VAL A CA 1
ATOM 967 C C . VAL A 1 131 ? -1.309 11.099 12.253 1.00 42.04 155 VAL A C 1
ATOM 968 O O . VAL A 1 131 ? -0.152 10.687 12.135 1.00 42.20 155 VAL A O 1
ATOM 972 N N . ASN A 1 132 ? -2.034 10.905 13.352 1.00 44.76 156 ASN A N 1
ATOM 973 C CA . ASN A 1 132 ? -1.513 10.140 14.486 1.00 47.37 156 ASN A CA 1
ATOM 974 C C . ASN A 1 132 ? -1.827 8.662 14.223 1.00 48.45 156 ASN A C 1
ATOM 975 O O . ASN A 1 132 ? -2.974 8.237 14.336 1.00 47.21 156 ASN A O 1
ATOM 980 N N . LEU A 1 133 ? -0.798 7.895 13.863 1.00 50.52 157 LEU A N 1
ATOM 981 C CA . LEU A 1 133 ? -0.948 6.474 13.555 1.00 53.70 157 LEU A CA 1
ATOM 982 C C . LEU A 1 133 ? -0.483 5.571 14.690 1.00 56.92 157 LEU A C 1
ATOM 983 O O . LEU A 1 133 ? 0.019 4.466 14.453 1.00 58.00 157 LEU A O 1
ATOM 988 N N . GLU A 1 134 ? -0.652 6.038 15.924 1.00 59.85 158 GLU A N 1
ATOM 989 C CA . GLU A 1 134 ? -0.233 5.269 17.094 1.00 61.85 158 GLU A CA 1
ATOM 990 C C . GLU A 1 134 ? -1.180 4.107 17.351 1.00 59.81 158 GLU A C 1
ATOM 991 O O . GLU A 1 134 ? -2.333 4.307 17.723 1.00 59.80 158 GLU A O 1
ATOM 997 N N . GLU A 1 135 ? -0.678 2.895 17.154 1.00 58.46 159 GLU A N 1
ATOM 998 C CA . GLU A 1 135 ? -1.471 1.686 17.356 1.00 58.66 159 GLU A CA 1
ATOM 999 C C . GLU A 1 135 ? -2.613 1.600 16.352 1.00 55.39 159 GLU A C 1
ATOM 1000 O O . GLU A 1 135 ? -3.687 1.079 16.652 1.00 54.48 159 GLU A O 1
ATOM 1006 N N . THR A 1 136 ? -2.365 2.117 15.154 1.00 51.45 160 THR A N 1
ATOM 1007 C CA . THR A 1 136 ? -3.352 2.101 14.089 1.00 47.79 160 THR A CA 1
ATOM 1008 C C . THR A 1 136 ? -3.129 0.857 13.239 1.00 44.81 160 THR A C 1
ATOM 1009 O O . THR A 1 136 ? -2.028 0.634 12.737 1.00 44.15 160 THR A O 1
ATOM 1013 N N . HIS A 1 137 ? -4.179 0.058 13.077 1.00 41.19 161 HIS A N 1
ATOM 1014 C CA . HIS A 1 137 ? -4.100 -1.172 12.297 1.00 38.72 161 HIS A CA 1
ATOM 1015 C C . HIS A 1 137 ? -4.214 -0.864 10.806 1.00 36.33 161 HIS A C 1
ATOM 1016 O O . HIS A 1 137 ? -5.295 -0.533 10.318 1.00 35.43 161 HIS A O 1
ATOM 1023 N N . LEU A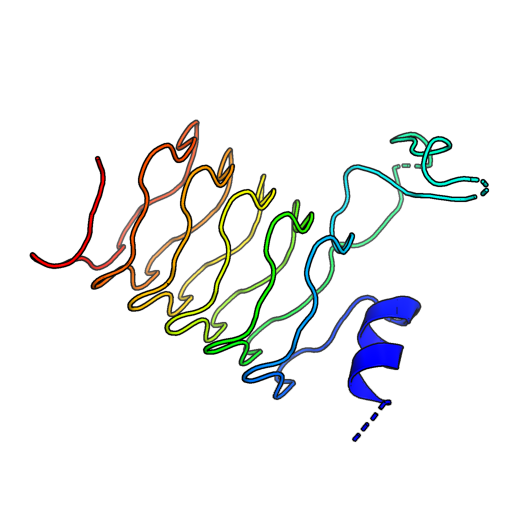 1 138 ? -3.104 -0.976 10.081 1.00 34.64 162 LEU A N 1
ATOM 1024 C CA . LEU A 1 138 ? -3.105 -0.682 8.648 1.00 34.57 162 LEU A CA 1
ATOM 1025 C C . LEU A 1 138 ? -2.947 -1.910 7.764 1.00 34.23 162 LEU A C 1
ATOM 1026 O O . LEU A 1 138 ? -2.595 -1.800 6.592 1.00 32.45 162 LEU A O 1
ATOM 1031 N N . LYS A 1 139 ? -3.224 -3.077 8.331 1.00 35.10 163 LYS A N 1
ATOM 1032 C CA . LYS A 1 139 ? -3.114 -4.326 7.596 1.00 36.08 163 LYS A CA 1
ATOM 1033 C C . LYS A 1 139 ? -3.989 -4.351 6.337 1.00 36.35 163 LYS A C 1
ATOM 1034 O O . LYS A 1 139 ? -5.181 -4.051 6.394 1.00 37.65 163 LYS A O 1
ATOM 1040 N N . GLY A 1 140 ? -3.382 -4.694 5.202 1.00 37.72 164 GLY A N 1
ATOM 1041 C CA . GLY A 1 140 ? -4.114 -4.794 3.946 1.00 36.32 164 GLY A CA 1
ATOM 1042 C C . GLY A 1 140 ? -4.597 -3.535 3.249 1.00 37.07 164 GLY A C 1
ATOM 1043 O O . GLY A 1 140 ? -5.329 -3.632 2.268 1.00 37.30 164 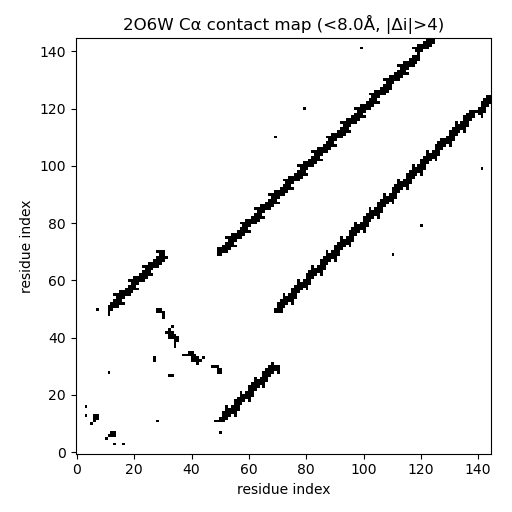GLY A O 1
ATOM 1044 N N . ILE A 1 141 ? -4.204 -2.359 3.729 1.00 38.94 165 ILE A N 1
ATOM 1045 C CA . ILE A 1 141 ? -4.638 -1.114 3.091 1.00 39.12 165 ILE A CA 1
ATOM 1046 C C . ILE A 1 141 ? -4.098 -1.024 1.665 1.00 40.12 165 ILE A C 1
ATOM 1047 O O . ILE A 1 141 ? -3.089 -1.639 1.335 1.00 40.14 165 ILE A O 1
ATOM 1052 N N . GLU A 1 142 ? -4.777 -0.257 0.824 1.00 42.21 166 GLU A N 1
ATOM 1053 C CA . GLU A 1 142 ? -4.363 -0.079 -0.559 1.00 45.43 166 GLU A CA 1
ATOM 1054 C C . GLU A 1 142 ? -3.917 1.371 -0.741 1.00 46.61 166 GLU A C 1
ATOM 1055 O O . GLU A 1 142 ? -4.552 2.293 -0.227 1.00 47.50 166 GLU A O 1
ATOM 1061 N N . THR A 1 143 ? -2.818 1.574 -1.458 1.00 46.88 167 THR A N 1
ATOM 1062 C CA . THR A 1 143 ? -2.309 2.919 -1.692 1.00 47.79 167 THR A CA 1
ATOM 1063 C C . THR A 1 143 ? -1.808 3.064 -3.123 1.00 47.98 167 THR A C 1
ATOM 1064 O O . THR A 1 143 ? -1.875 2.125 -3.909 1.00 49.17 167 THR A O 1
ATOM 1068 N N . ASP A 1 144 ? -1.319 4.249 -3.461 1.00 47.58 168 ASP A N 1
ATOM 1069 C CA . ASP A 1 144 ? -0.796 4.495 -4.794 1.00 47.35 168 ASP A CA 1
ATOM 1070 C C . ASP A 1 144 ? 0.129 5.698 -4.753 1.00 47.42 168 ASP A C 1
ATOM 1071 O O . ASP A 1 144 ? 0.374 6.263 -3.684 1.00 47.21 168 ASP A O 1
ATOM 1076 N N . LYS A 1 145 ? 0.645 6.099 -5.907 1.00 48.38 169 LYS A N 1
ATOM 1077 C CA . LYS A 1 145 ? 1.556 7.240 -5.953 1.00 49.08 169 LYS A CA 1
ATOM 1078 C C . LYS A 1 145 ? 0.883 8.531 -5.486 1.00 47.86 169 LYS A C 1
ATOM 1079 O O . LYS A 1 145 ? 1.557 9.478 -5.087 1.00 47.96 169 LYS A O 1
ATOM 1085 N N . ASN A 1 146 ? -0.448 8.557 -5.534 1.00 46.77 170 ASN A N 1
ATOM 1086 C CA . ASN A 1 146 ? -1.221 9.730 -5.127 1.00 44.43 170 ASN A CA 1
ATOM 1087 C C . ASN A 1 146 ? -1.440 9.826 -3.615 1.00 41.93 170 ASN A C 1
ATOM 1088 O O . ASN A 1 146 ? -1.782 10.890 -3.103 1.00 41.30 170 ASN A O 1
ATOM 1093 N N . THR A 1 147 ? -1.253 8.710 -2.912 1.00 38.93 171 THR A N 1
ATOM 1094 C CA . THR A 1 147 ? -1.413 8.665 -1.464 1.00 36.00 171 THR A CA 1
ATOM 1095 C C . THR A 1 147 ? -0.305 9.508 -0.852 1.00 37.24 171 THR A C 1
ATOM 1096 O O . THR A 1 147 ? 0.876 9.288 -1.126 1.00 40.59 171 THR A O 1
ATOM 1100 N N . VAL A 1 148 ? -0.688 10.466 -0.020 1.00 36.54 172 VAL A N 1
ATOM 1101 C CA . VAL A 1 148 ? 0.265 11.361 0.619 1.00 36.01 172 VAL A CA 1
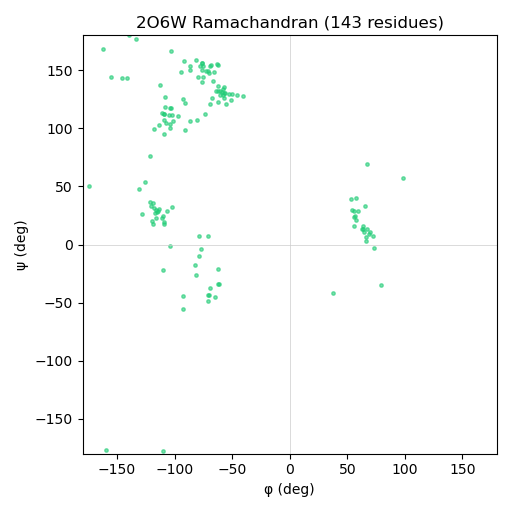ATOM 1102 C C . VAL A 1 148 ? 0.390 11.044 2.099 1.00 36.51 172 VAL A C 1
ATOM 1103 O O . VAL A 1 148 ? -0.611 11.000 2.803 1.00 38.34 172 VAL A O 1
ATOM 1107 N N . TRP A 1 149 ? 1.617 10.832 2.570 1.00 38.26 173 TRP A N 1
ATOM 1108 C CA . TRP A 1 149 ? 1.849 10.514 3.977 1.00 39.74 173 TRP A CA 1
ATOM 1109 C C . TRP A 1 149 ? 2.529 11.648 4.734 1.00 43.52 173 TRP A C 1
ATOM 1110 O O . TRP A 1 149 ? 2.440 11.723 5.960 1.00 44.46 173 TRP A O 1
ATOM 1121 N N . ASP A 1 150 ? 3.212 12.523 4.001 1.00 47.24 174 ASP A N 1
ATOM 1122 C CA . ASP A 1 150 ? 3.917 13.649 4.601 1.00 51.05 174 ASP A CA 1
ATOM 1123 C C . ASP A 1 150 ? 3.605 14.973 3.913 1.00 52.94 174 ASP A C 1
ATOM 1124 O O . ASP A 1 150 ? 3.021 14.944 2.807 1.00 54.78 174 ASP A O 1
#

Sequence (145 aa):
ATNNLYRLELERECVGCNLEGVNLPRENFGLKYRIPSPLVTTPFGDKAKPVDLTRANLSNANLYQSDLSSIILENAILVETNLSETDLENAILIGANLQGANLENANLQGANLENANLRGAILTGVNLEETHLKGIETDKNTVWD

Radius of gyration: 14.36 Å; Cα contacts (8 Å, |Δi|>4): 450; chains: 1; bounding box: 40×31×38 Å

Foldseek 3Di:
DVVQVCCCVPVLERELAEQEAAEAEAEEQAQQWDDPVPVSIDRPPPDDDHREHEQYEHENYEHHLYERDQHEQANYEHEQYEQDNYEHALHEQDQYEQALHEHHLYEQHNYENALYEQELYEQHNYHCHNYHCHNYHYDPNYHND